Protein AF-A0A1Q8A497-F1 (afdb_monomer)

Structure (mmCIF, N/CA/C/O backbone):
data_AF-A0A1Q8A497-F1
#
_entry.id   AF-A0A1Q8A497-F1
#
loop_
_atom_site.group_PDB
_atom_site.id
_atom_site.type_symbol
_atom_site.label_atom_id
_atom_site.label_alt_id
_atom_site.label_comp_id
_atom_site.label_asym_id
_atom_site.label_entity_id
_atom_site.label_seq_id
_atom_site.pdbx_PDB_ins_code
_atom_site.Cartn_x
_atom_site.Cartn_y
_atom_site.Cartn_z
_atom_site.occupancy
_atom_site.B_iso_or_equiv
_atom_site.auth_seq_id
_atom_site.auth_comp_id
_atom_site.auth_asym_id
_atom_site.auth_atom_id
_atom_site.pdbx_PDB_model_num
ATOM 1 N N . MET A 1 1 ? 3.491 1.083 -12.217 1.00 94.50 1 MET A N 1
ATOM 2 C CA . MET A 1 1 ? 3.034 -0.090 -11.441 1.00 94.50 1 MET A CA 1
ATOM 3 C C . MET A 1 1 ? 1.542 0.019 -11.236 1.00 94.50 1 MET A C 1
ATOM 5 O O . MET A 1 1 ? 1.040 1.137 -11.250 1.00 94.50 1 MET A O 1
ATOM 9 N N . THR A 1 2 ? 0.862 -1.100 -11.031 1.00 97.12 2 THR A N 1
ATOM 10 C CA . THR A 1 2 ? -0.571 -1.147 -10.710 1.00 97.12 2 THR A CA 1
ATOM 11 C C . THR A 1 2 ? -0.811 -2.162 -9.600 1.00 97.12 2 THR A C 1
ATOM 13 O O . THR A 1 2 ? -0.053 -3.124 -9.469 1.00 97.12 2 THR A O 1
ATOM 16 N N . VAL A 1 3 ? -1.854 -1.947 -8.800 1.00 98.12 3 VAL A N 1
ATOM 17 C CA . VAL A 1 3 ? -2.348 -2.951 -7.852 1.00 98.12 3 VAL A CA 1
ATOM 18 C C . VAL A 1 3 ? -3.385 -3.798 -8.582 1.00 98.12 3 VAL A C 1
ATOM 20 O O . VAL A 1 3 ? -4.354 -3.258 -9.103 1.00 98.12 3 VAL A O 1
ATOM 23 N N . GLU A 1 4 ? -3.156 -5.106 -8.644 1.00 97.69 4 GLU A N 1
ATOM 24 C CA . GLU A 1 4 ? -4.074 -6.081 -9.243 1.00 97.69 4 GLU A CA 1
ATOM 25 C C . GLU A 1 4 ? -5.145 -6.503 -8.228 1.00 97.69 4 GLU A C 1
ATOM 27 O O . GLU A 1 4 ? -6.325 -6.582 -8.553 1.00 97.69 4 GLU A O 1
ATOM 32 N N . THR A 1 5 ? -4.741 -6.737 -6.974 1.00 97.81 5 THR A N 1
ATOM 33 C CA . THR A 1 5 ? -5.654 -7.057 -5.868 1.00 97.81 5 THR A CA 1
ATOM 34 C C . THR A 1 5 ? -5.147 -6.477 -4.551 1.00 97.81 5 THR A C 1
ATOM 36 O O . THR A 1 5 ? -3.937 -6.344 -4.345 1.00 97.81 5 THR A O 1
ATOM 39 N N . SER A 1 6 ? -6.066 -6.219 -3.627 1.00 97.62 6 SER A N 1
ATOM 40 C CA . SER A 1 6 ? -5.801 -5.825 -2.242 1.00 97.62 6 SER A CA 1
ATOM 41 C C . SER A 1 6 ? -6.630 -6.679 -1.291 1.00 97.62 6 SER A C 1
ATOM 43 O O . SER A 1 6 ? -7.777 -6.996 -1.591 1.00 97.62 6 SER A O 1
ATOM 45 N N . GLN A 1 7 ? -6.044 -7.065 -0.160 1.00 97.38 7 GLN A N 1
ATOM 46 C CA . GLN A 1 7 ? -6.718 -7.856 0.866 1.00 97.38 7 GLN A CA 1
ATOM 47 C C . GLN A 1 7 ? -6.203 -7.490 2.255 1.00 97.38 7 GLN A C 1
ATOM 49 O O . GLN A 1 7 ? -4.993 -7.410 2.482 1.00 97.38 7 GLN A O 1
ATOM 54 N N . VAL A 1 8 ? -7.118 -7.335 3.211 1.00 98.25 8 VAL A N 1
ATOM 55 C CA . VAL A 1 8 ? -6.774 -7.246 4.638 1.00 98.25 8 VAL A CA 1
ATOM 56 C C . VAL A 1 8 ? -6.404 -8.631 5.151 1.00 98.25 8 VAL A C 1
ATOM 58 O O . VAL A 1 8 ? -7.261 -9.502 5.291 1.00 98.25 8 VAL A O 1
ATOM 61 N N . SER A 1 9 ? -5.119 -8.824 5.433 1.00 97.56 9 SER A N 1
ATOM 62 C CA . SER A 1 9 ? -4.573 -10.069 5.985 1.00 97.56 9 SER A CA 1
ATOM 63 C C . SER A 1 9 ? -4.637 -10.085 7.514 1.00 97.56 9 SER A C 1
ATOM 65 O O . SER A 1 9 ? -4.777 -11.142 8.124 1.00 97.56 9 SER A O 1
ATOM 67 N N . SER A 1 10 ? -4.555 -8.912 8.147 1.00 98.31 10 SER A N 1
ATOM 68 C CA . SER A 1 10 ? -4.827 -8.689 9.572 1.00 98.31 10 SER A CA 1
ATOM 69 C C . SER A 1 10 ? -5.158 -7.205 9.813 1.00 98.31 10 SER A C 1
ATOM 71 O O . SER A 1 10 ? -4.919 -6.388 8.921 1.00 98.31 10 SER A O 1
ATOM 73 N N . PRO A 1 11 ? -5.626 -6.799 11.011 1.00 98.25 11 PRO A N 1
ATOM 74 C CA . PRO A 1 11 ? -5.859 -5.384 11.322 1.00 98.25 11 PRO A CA 1
ATOM 75 C C . PRO A 1 11 ? -4.634 -4.469 11.136 1.00 98.25 11 PRO A C 1
ATOM 77 O O . PRO A 1 11 ? -4.784 -3.254 11.051 1.00 98.25 11 PRO A O 1
ATOM 80 N N . THR A 1 12 ? -3.421 -5.024 11.058 1.00 98.56 12 THR A N 1
ATOM 81 C CA . THR A 1 12 ? -2.170 -4.278 10.851 1.00 98.56 12 THR A CA 1
ATOM 82 C C . THR A 1 12 ? -1.418 -4.676 9.581 1.00 98.56 12 THR A C 1
ATOM 84 O O . THR A 1 12 ? -0.332 -4.154 9.345 1.00 98.56 12 THR A O 1
ATOM 87 N N . ASN A 1 13 ? -1.976 -5.559 8.744 1.00 98.50 13 ASN A N 1
ATOM 88 C CA . ASN A 1 13 ? -1.364 -6.000 7.493 1.00 98.50 13 ASN A CA 1
ATOM 89 C C . ASN A 1 13 ? -2.355 -5.953 6.324 1.00 98.50 13 ASN A C 1
ATOM 91 O O . ASN A 1 13 ? -3.325 -6.716 6.287 1.00 98.50 13 ASN A O 1
ATOM 95 N N . LEU A 1 14 ? -2.054 -5.114 5.337 1.00 98.50 14 LEU A N 1
ATOM 96 C CA . LEU A 1 14 ? -2.725 -5.090 4.045 1.00 98.50 14 LEU A CA 1
ATOM 97 C C . LEU A 1 14 ? -1.796 -5.693 2.988 1.00 98.50 14 LEU A C 1
ATOM 99 O O . LEU A 1 14 ? -0.705 -5.180 2.735 1.00 98.50 14 LEU A O 1
ATOM 103 N N . THR A 1 15 ? -2.232 -6.770 2.345 1.00 98.44 15 THR A N 1
ATOM 104 C CA . THR A 1 15 ? -1.480 -7.412 1.267 1.00 98.44 15 THR A CA 1
ATOM 105 C C . THR A 1 15 ? -1.944 -6.865 -0.080 1.00 98.44 15 THR A C 1
ATOM 107 O O . THR A 1 15 ? -3.128 -6.916 -0.412 1.00 98.44 15 THR A O 1
ATOM 110 N N . LEU A 1 16 ? -1.000 -6.352 -0.868 1.00 98.38 16 LEU A N 1
ATOM 111 C CA . LEU A 1 16 ? -1.214 -5.872 -2.231 1.00 98.38 16 LEU A CA 1
ATOM 112 C C . LEU A 1 16 ? -0.502 -6.789 -3.218 1.00 98.38 16 LEU A C 1
ATOM 114 O O . LEU A 1 16 ? 0.691 -7.036 -3.070 1.00 98.38 16 LEU A O 1
ATOM 118 N N . ASN A 1 17 ? -1.182 -7.223 -4.271 1.00 98.38 17 ASN A N 1
ATOM 119 C CA . ASN A 1 17 ? -0.509 -7.819 -5.420 1.00 98.38 17 ASN A CA 1
ATOM 120 C C . ASN A 1 17 ? -0.196 -6.712 -6.422 1.00 98.38 17 ASN A C 1
ATOM 122 O O . ASN A 1 17 ? -1.099 -6.178 -7.063 1.00 98.38 17 ASN A O 1
ATOM 126 N N . ILE A 1 18 ? 1.079 -6.339 -6.532 1.00 98.50 18 ILE A N 1
ATOM 127 C CA . ILE A 1 18 ? 1.525 -5.230 -7.381 1.00 98.50 18 ILE A CA 1
ATOM 128 C C . ILE A 1 18 ? 2.186 -5.786 -8.636 1.00 98.50 18 ILE A C 1
ATOM 130 O O . ILE A 1 18 ? 3.120 -6.585 -8.539 1.00 98.50 18 ILE A O 1
ATOM 134 N N . ARG A 1 19 ? 1.749 -5.320 -9.811 1.00 98.44 19 ARG A N 1
ATOM 135 C CA . ARG A 1 19 ? 2.381 -5.626 -11.097 1.00 98.44 19 ARG A CA 1
ATOM 136 C C . ARG A 1 19 ? 3.303 -4.501 -11.557 1.00 98.44 19 ARG A C 1
ATOM 138 O O . ARG A 1 19 ? 2.942 -3.316 -11.569 1.00 98.44 19 ARG A O 1
ATOM 145 N N . ASN A 1 20 ? 4.498 -4.880 -12.002 1.00 97.81 20 ASN A N 1
ATOM 146 C CA . ASN A 1 20 ? 5.445 -3.960 -12.620 1.00 97.81 20 ASN A CA 1
ATOM 147 C C . ASN A 1 20 ? 5.361 -4.007 -14.154 1.00 97.81 20 ASN A C 1
ATOM 149 O O . ASN A 1 20 ? 6.009 -4.826 -14.792 1.00 97.81 20 ASN A O 1
ATOM 153 N N . TYR A 1 21 ? 4.617 -3.077 -14.754 1.00 96.31 21 TYR A N 1
ATOM 154 C CA . TYR A 1 21 ? 4.586 -2.872 -16.211 1.00 96.31 21 TYR A CA 1
ATOM 155 C C . TYR A 1 21 ? 5.758 -2.031 -16.761 1.00 96.31 21 TYR A C 1
ATOM 157 O O . TYR A 1 21 ? 5.783 -1.707 -17.944 1.00 96.31 21 TYR A O 1
ATOM 165 N N . GLY A 1 22 ? 6.711 -1.625 -15.918 1.00 93.38 22 GLY A N 1
ATOM 166 C CA . GLY A 1 22 ? 7.886 -0.870 -16.346 1.00 93.38 22 GLY A CA 1
ATOM 167 C C . GLY A 1 22 ? 8.927 -1.742 -17.051 1.00 93.38 22 GLY A C 1
ATOM 168 O O . GLY A 1 22 ? 8.960 -2.961 -16.903 1.00 93.38 22 GLY A O 1
ATOM 169 N N . THR A 1 23 ? 9.843 -1.102 -17.775 1.00 94.81 23 THR A N 1
ATOM 170 C CA . THR A 1 23 ? 10.905 -1.770 -18.552 1.00 94.81 23 THR A CA 1
ATOM 171 C C . THR A 1 23 ? 12.085 -2.262 -17.713 1.00 94.81 23 THR A C 1
ATOM 173 O O . THR A 1 23 ? 12.982 -2.915 -18.239 1.00 94.81 23 THR A O 1
ATOM 176 N N . MET A 1 24 ? 12.104 -1.956 -16.414 1.00 95.06 24 MET A N 1
ATOM 177 C CA . MET A 1 24 ? 13.171 -2.345 -15.494 1.00 95.06 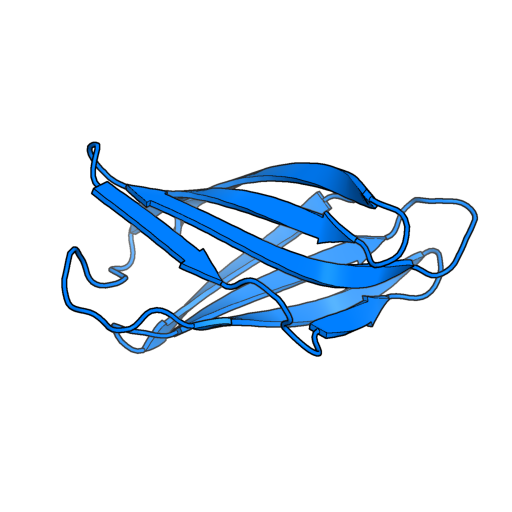24 MET A CA 1
ATOM 178 C C . MET A 1 24 ? 12.600 -2.964 -14.223 1.00 95.06 24 MET A C 1
ATOM 180 O O . MET A 1 24 ? 11.495 -2.627 -13.794 1.00 95.06 24 MET A O 1
ATOM 184 N N . SER A 1 25 ? 13.399 -3.822 -13.588 1.00 97.25 25 SER A N 1
ATOM 185 C CA . SER A 1 25 ? 13.123 -4.326 -12.245 1.00 97.25 25 SER A CA 1
ATOM 186 C C . SER A 1 25 ? 13.162 -3.197 -11.211 1.00 97.25 25 SER A C 1
ATOM 188 O O . SER A 1 25 ? 13.988 -2.281 -11.308 1.00 97.25 25 SER A O 1
ATOM 190 N N . VAL A 1 26 ? 12.268 -3.252 -10.222 1.00 97.88 26 VAL A N 1
ATOM 191 C CA . VAL A 1 26 ? 12.112 -2.193 -9.223 1.00 97.88 26 VAL A CA 1
ATOM 192 C C . VAL A 1 26 ? 12.075 -2.760 -7.809 1.00 97.88 26 VAL A C 1
ATOM 194 O O . VAL A 1 26 ? 11.178 -3.525 -7.472 1.00 97.88 26 VAL A O 1
ATOM 197 N N . GLY A 1 27 ? 13.016 -2.326 -6.970 1.00 97.88 27 GLY A N 1
ATOM 198 C CA . GLY A 1 27 ? 12.982 -2.545 -5.522 1.00 97.88 27 GLY A CA 1
ATOM 199 C C . GLY A 1 27 ? 12.135 -1.490 -4.817 1.00 97.88 27 GLY A C 1
ATOM 200 O O . GLY A 1 27 ? 12.263 -0.297 -5.115 1.00 97.88 27 GLY A O 1
ATOM 201 N N . LEU A 1 28 ? 11.279 -1.912 -3.890 1.00 97.88 28 LEU A N 1
ATOM 202 C CA . LEU A 1 28 ? 10.479 -1.014 -3.055 1.00 97.88 28 LEU A CA 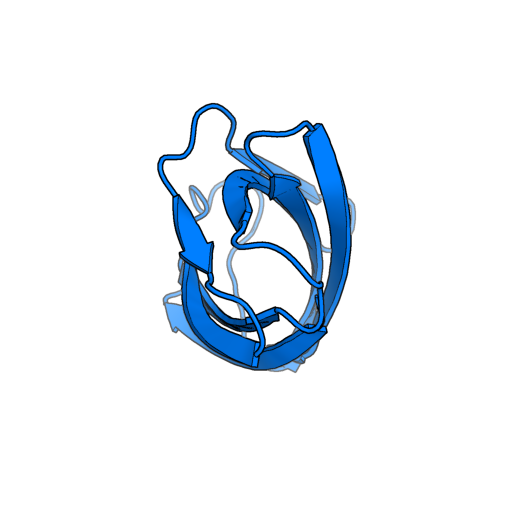1
ATOM 203 C C . LEU A 1 28 ? 11.228 -0.686 -1.751 1.00 97.88 28 LEU A C 1
ATOM 205 O O . LEU A 1 28 ? 11.823 -1.578 -1.154 1.00 97.88 28 LEU A O 1
ATOM 209 N N . ALA A 1 29 ? 11.221 0.581 -1.325 1.00 98.19 29 ALA A N 1
ATOM 210 C CA . ALA A 1 29 ? 12.095 1.073 -0.247 1.00 98.19 29 ALA A CA 1
ATOM 211 C C . ALA A 1 29 ? 11.374 1.855 0.866 1.00 98.19 29 ALA A C 1
ATOM 213 O O . ALA A 1 29 ? 11.883 1.981 1.981 1.00 98.19 29 ALA A O 1
ATOM 214 N N . ALA A 1 30 ? 10.192 2.398 0.586 1.00 98.50 30 ALA A N 1
ATOM 215 C CA . ALA A 1 30 ? 9.349 3.042 1.585 1.00 98.50 30 ALA A CA 1
ATOM 216 C C . ALA A 1 30 ? 7.883 2.997 1.157 1.00 98.50 30 ALA A C 1
ATOM 218 O O . ALA A 1 30 ? 7.577 2.817 -0.025 1.00 98.50 30 ALA A O 1
ATOM 219 N N . TYR A 1 31 ? 6.982 3.198 2.111 1.00 98.62 31 TYR A N 1
ATOM 220 C CA . TYR A 1 31 ? 5.584 3.474 1.813 1.00 98.62 31 TYR A CA 1
ATOM 221 C C . TYR A 1 31 ? 4.949 4.385 2.857 1.00 98.62 31 TYR A C 1
ATOM 223 O O . TYR A 1 31 ? 5.409 4.473 3.996 1.00 98.62 31 TYR A O 1
ATOM 231 N N . SER A 1 32 ? 3.853 5.024 2.476 1.00 98.50 32 SER A N 1
ATOM 232 C CA . SER A 1 32 ? 2.908 5.629 3.401 1.00 98.50 32 SER A CA 1
ATOM 233 C C . SER A 1 32 ? 1.490 5.179 3.085 1.00 98.50 32 SER A C 1
ATOM 235 O O . SER A 1 32 ? 1.168 4.815 1.953 1.00 98.50 32 SER A O 1
ATOM 237 N N . VAL A 1 33 ? 0.654 5.166 4.113 1.00 98.56 33 VAL A N 1
ATOM 238 C CA . VAL A 1 33 ? -0.757 4.802 4.044 1.00 98.56 33 VAL A CA 1
ATOM 239 C C . VAL A 1 33 ? -1.549 5.926 4.676 1.00 98.56 33 VAL A C 1
ATOM 241 O O . VAL A 1 33 ? -1.279 6.299 5.816 1.00 98.56 33 VAL A O 1
ATOM 244 N N . THR A 1 34 ? -2.537 6.432 3.954 1.00 98.56 34 THR A N 1
ATOM 245 C CA . THR A 1 34 ? -3.453 7.463 4.433 1.00 98.56 34 THR A CA 1
ATOM 246 C C . THR A 1 34 ? -4.873 6.907 4.484 1.00 98.56 34 THR A C 1
ATOM 248 O O . THR A 1 34 ? -5.345 6.301 3.518 1.00 98.56 34 THR A O 1
ATOM 251 N N . TYR A 1 35 ? -5.557 7.143 5.605 1.00 97.88 35 TYR A N 1
ATOM 252 C CA . TYR A 1 35 ? -6.953 6.774 5.838 1.00 97.88 35 TYR A CA 1
ATOM 253 C C . TYR A 1 35 ? -7.638 7.802 6.745 1.00 97.88 35 TYR A C 1
ATOM 255 O O . TYR A 1 35 ? -7.186 8.025 7.864 1.00 97.88 35 TYR A O 1
ATOM 263 N N . ASN A 1 36 ? -8.733 8.418 6.278 1.00 93.62 36 ASN A N 1
ATOM 264 C CA . ASN A 1 36 ? -9.528 9.401 7.034 1.00 93.62 36 ASN A CA 1
ATOM 265 C C . ASN A 1 36 ? -8.672 10.436 7.791 1.00 93.62 36 ASN A C 1
ATOM 267 O O . ASN A 1 36 ? -8.768 10.563 9.009 1.00 93.62 36 ASN A O 1
ATOM 271 N N . SER A 1 37 ? -7.799 11.139 7.063 1.00 95.12 37 SER A N 1
ATOM 272 C CA . SER A 1 37 ? -6.847 12.140 7.583 1.00 95.12 37 SER A CA 1
ATOM 273 C C . SER A 1 37 ? -5.723 11.611 8.485 1.00 95.12 37 SER A C 1
ATOM 275 O O . SER A 1 37 ? -4.793 12.360 8.775 1.00 95.12 37 SER A O 1
ATOM 277 N N . ASN A 1 38 ? -5.744 10.337 8.879 1.00 97.88 38 ASN A N 1
ATOM 278 C CA . ASN A 1 38 ? -4.618 9.688 9.542 1.00 97.88 38 ASN A CA 1
ATOM 279 C C . ASN A 1 38 ? -3.602 9.199 8.512 1.00 97.88 38 ASN A C 1
ATOM 281 O O . ASN A 1 38 ? -3.970 8.781 7.411 1.00 97.88 38 ASN A O 1
ATOM 285 N N . GLN A 1 39 ? -2.327 9.204 8.891 1.00 97.69 39 GLN A N 1
ATOM 286 C CA . GLN A 1 39 ? -1.245 8.697 8.061 1.00 97.69 39 GLN A CA 1
ATOM 287 C C . GLN A 1 39 ? -0.297 7.825 8.878 1.00 97.69 39 GLN A C 1
ATOM 289 O O . GLN A 1 39 ? 0.046 8.145 10.012 1.00 97.69 39 GLN A O 1
ATOM 294 N N . TYR A 1 40 ? 0.163 6.746 8.259 1.00 98.50 40 TYR A N 1
ATOM 295 C CA . TYR A 1 40 ? 1.300 5.960 8.710 1.00 98.50 40 TYR A CA 1
ATOM 296 C C . TYR A 1 40 ? 2.377 5.976 7.627 1.00 98.50 40 TYR A C 1
ATOM 298 O O . TYR A 1 40 ? 2.060 5.835 6.447 1.00 98.50 40 TYR A O 1
ATOM 306 N N . THR A 1 41 ? 3.645 6.106 8.013 1.00 98.38 41 THR A N 1
ATOM 307 C CA . THR A 1 41 ? 4.774 6.104 7.076 1.00 98.38 41 THR A CA 1
ATOM 308 C C . THR A 1 41 ? 5.853 5.145 7.554 1.00 98.38 41 THR A C 1
ATOM 310 O O . THR A 1 41 ? 6.282 5.198 8.706 1.00 98.38 41 THR A O 1
ATOM 313 N N . LYS A 1 42 ? 6.343 4.306 6.641 1.00 98.06 42 LYS A N 1
ATOM 314 C CA . LYS A 1 42 ? 7.489 3.426 6.848 1.00 98.06 42 LYS A CA 1
ATOM 315 C C . LYS A 1 42 ? 8.618 3.811 5.900 1.00 98.06 42 LYS A C 1
ATOM 317 O O . LYS A 1 42 ? 8.547 3.561 4.698 1.00 98.06 42 LYS A O 1
ATOM 322 N N . THR A 1 43 ? 9.677 4.389 6.457 1.00 96.19 43 THR A N 1
ATOM 323 C CA . THR A 1 43 ? 10.946 4.633 5.758 1.00 96.19 43 THR A CA 1
ATOM 324 C C . THR A 1 43 ? 11.913 3.466 5.972 1.00 96.19 43 THR A C 1
ATOM 326 O O . THR A 1 43 ? 11.742 2.674 6.903 1.00 96.19 43 THR A O 1
ATOM 329 N N . ASN A 1 44 ? 12.929 3.349 5.109 1.00 92.31 44 ASN A N 1
ATOM 330 C CA . ASN A 1 44 ? 13.973 2.315 5.188 1.00 92.31 44 ASN A CA 1
ATOM 331 C C . ASN A 1 44 ? 13.415 0.879 5.231 1.00 92.31 44 ASN A C 1
ATOM 333 O O . ASN A 1 44 ? 13.920 0.008 5.940 1.00 92.31 44 ASN A O 1
ATOM 337 N N . TRP A 1 45 ? 12.336 0.633 4.494 1.00 94.44 45 TRP A N 1
ATOM 338 C CA . TRP A 1 45 ? 11.732 -0.684 4.378 1.00 94.44 45 TRP A CA 1
ATOM 339 C C . TRP A 1 45 ? 12.489 -1.515 3.340 1.00 94.44 45 TRP A C 1
ATOM 341 O O . TRP A 1 45 ? 12.705 -1.073 2.217 1.00 94.44 45 TRP A O 1
ATOM 351 N N . THR A 1 46 ? 12.866 -2.744 3.700 1.00 93.50 46 THR A N 1
ATOM 352 C CA . THR A 1 46 ? 13.419 -3.710 2.738 1.00 93.50 46 THR A CA 1
ATOM 353 C C . THR A 1 46 ? 12.262 -4.418 2.035 1.00 93.50 46 THR A C 1
ATOM 355 O O . THR A 1 46 ? 11.871 -5.523 2.411 1.00 93.50 46 THR A O 1
ATOM 358 N N . GLY A 1 47 ? 11.643 -3.729 1.077 1.00 93.81 47 GLY A N 1
ATOM 359 C CA . GLY A 1 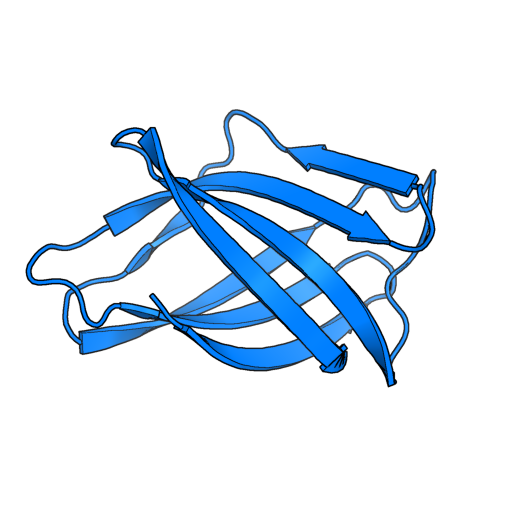47 ? 10.542 -4.271 0.291 1.00 93.81 47 GLY A CA 1
ATOM 360 C C . GLY A 1 47 ? 10.996 -5.247 -0.793 1.00 93.81 47 GLY A C 1
ATOM 361 O O . GLY A 1 47 ? 12.192 -5.383 -1.059 1.00 93.81 47 GLY A O 1
ATOM 362 N N . PRO A 1 48 ? 10.051 -5.950 -1.438 1.00 96.94 48 PRO A N 1
ATOM 363 C CA . PRO A 1 48 ? 10.382 -6.865 -2.516 1.00 96.94 48 PRO A CA 1
ATOM 364 C C . PRO A 1 48 ? 10.898 -6.112 -3.747 1.00 96.94 48 PRO A C 1
ATOM 366 O O . PRO A 1 48 ? 10.566 -4.949 -3.993 1.00 96.94 48 PRO A O 1
ATOM 369 N N . THR A 1 49 ? 11.668 -6.830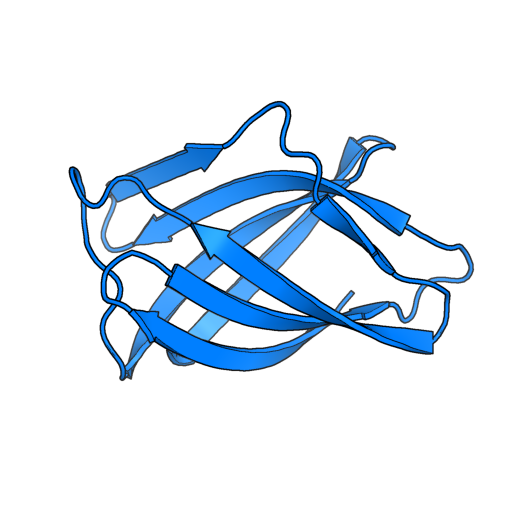 -4.558 1.00 97.94 49 THR A N 1
ATOM 370 C CA . THR A 1 49 ? 12.020 -6.417 -5.915 1.00 97.94 49 THR A CA 1
ATOM 371 C C . THR A 1 49 ? 11.040 -7.044 -6.895 1.00 97.94 49 THR A C 1
ATOM 3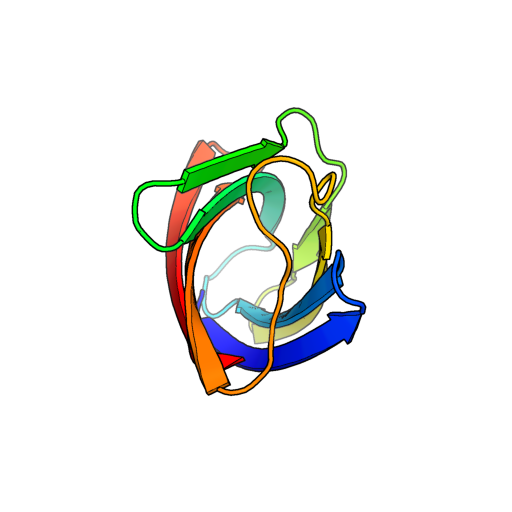73 O O . THR A 1 49 ? 10.884 -8.263 -6.930 1.00 97.94 49 THR A O 1
ATOM 376 N N . ILE A 1 50 ? 10.383 -6.215 -7.702 1.00 98.38 50 ILE A N 1
ATOM 377 C CA . ILE A 1 50 ? 9.400 -6.643 -8.696 1.00 98.38 50 ILE A CA 1
ATOM 378 C C . ILE A 1 50 ? 10.031 -6.532 -10.081 1.00 98.38 50 ILE A C 1
ATOM 380 O O . ILE A 1 50 ? 10.243 -5.433 -10.603 1.00 98.38 50 ILE A O 1
ATOM 384 N N . ASN A 1 51 ? 10.335 -7.679 -10.683 1.00 98.31 51 ASN A N 1
ATOM 385 C CA . ASN A 1 51 ? 10.864 -7.745 -12.044 1.00 98.31 51 ASN A CA 1
ATOM 386 C C . ASN A 1 51 ? 9.830 -7.273 -13.077 1.00 98.31 51 ASN A C 1
ATOM 388 O O . ASN A 1 51 ? 8.627 -7.244 -12.815 1.00 98.31 51 ASN A O 1
ATOM 392 N N . THR A 1 52 ? 10.307 -6.904 -14.263 1.00 97.75 52 THR A N 1
ATOM 393 C CA . THR A 1 52 ? 9.453 -6.483 -15.378 1.00 97.75 52 THR A CA 1
ATOM 394 C C . THR A 1 52 ? 8.396 -7.536 -15.707 1.00 97.75 52 THR A C 1
ATOM 396 O O . THR A 1 52 ? 8.693 -8.725 -15.817 1.00 97.75 52 THR A O 1
ATOM 399 N N . ASN A 1 53 ? 7.156 -7.075 -15.857 1.00 96.62 53 ASN A N 1
ATOM 400 C CA . ASN A 1 53 ? 5.952 -7.858 -16.117 1.00 96.62 53 ASN A CA 1
ATOM 401 C C . ASN A 1 53 ? 5.658 -8.962 -15.080 1.00 96.62 53 ASN A C 1
ATOM 403 O O . ASN A 1 53 ? 4.923 -9.903 -15.367 1.00 96.62 53 ASN A O 1
ATOM 407 N N . GLN A 1 54 ? 6.225 -8.865 -13.874 1.00 98.44 54 GLN A N 1
ATOM 408 C CA . GLN A 1 54 ? 5.933 -9.773 -12.765 1.00 98.44 54 GLN A CA 1
ATOM 409 C C . GLN A 1 54 ? 4.977 -9.132 -11.757 1.00 98.44 54 GLN A C 1
ATOM 411 O O . GLN A 1 54 ? 4.877 -7.905 -11.653 1.00 98.44 54 GLN A O 1
ATOM 416 N N . ILE A 1 55 ? 4.287 -9.996 -11.012 1.00 98.31 55 ILE A N 1
ATOM 417 C CA . ILE A 1 55 ? 3.489 -9.638 -9.839 1.00 98.31 55 ILE A CA 1
ATOM 418 C C . ILE A 1 55 ? 4.265 -10.052 -8.592 1.00 98.31 55 ILE A C 1
ATOM 420 O O . ILE A 1 55 ? 4.830 -11.144 -8.550 1.00 98.31 55 ILE A O 1
ATOM 424 N N . ALA A 1 56 ? 4.256 -9.203 -7.570 1.00 98.19 56 ALA A N 1
ATOM 425 C CA . ALA A 1 56 ? 4.716 -9.565 -6.237 1.00 98.19 56 ALA A CA 1
ATOM 426 C C . ALA A 1 56 ? 3.633 -9.276 -5.196 1.00 98.19 56 ALA A C 1
ATOM 428 O O . ALA A 1 56 ? 2.961 -8.243 -5.267 1.00 98.19 56 ALA A O 1
ATOM 429 N N . ALA A 1 57 ? 3.516 -10.167 -4.212 1.00 97.88 57 ALA A N 1
ATOM 430 C CA . ALA A 1 57 ? 2.748 -9.914 -3.003 1.00 97.88 57 ALA A CA 1
ATOM 431 C C . ALA A 1 57 ? 3.550 -8.984 -2.082 1.00 97.88 57 ALA A C 1
ATOM 433 O O . ALA A 1 57 ? 4.678 -9.284 -1.685 1.00 97.88 57 ALA A O 1
ATOM 434 N N . VAL A 1 58 ? 2.964 -7.842 -1.751 1.00 98.31 58 VAL A N 1
ATOM 435 C CA . VAL A 1 58 ? 3.568 -6.775 -0.961 1.00 98.31 58 VAL A CA 1
ATOM 436 C C . VAL A 1 58 ? 2.770 -6.603 0.321 1.00 98.31 58 VAL A C 1
ATOM 438 O O . VAL A 1 58 ? 1.594 -6.258 0.276 1.00 98.31 58 VAL A O 1
ATOM 441 N N . ASN A 1 59 ? 3.411 -6.831 1.465 1.00 98.12 59 ASN A N 1
ATOM 442 C CA . ASN A 1 59 ? 2.790 -6.628 2.772 1.00 98.12 59 ASN A CA 1
ATOM 443 C C . ASN A 1 59 ? 3.036 -5.199 3.257 1.00 98.12 59 ASN A C 1
ATOM 445 O O . ASN A 1 59 ? 4.181 -4.800 3.484 1.00 98.12 59 ASN A O 1
ATOM 449 N N . ILE A 1 60 ? 1.953 -4.449 3.417 1.00 98.38 60 ILE A N 1
ATOM 450 C CA . ILE A 1 60 ? 1.936 -3.101 3.972 1.00 98.38 60 ILE A CA 1
ATOM 451 C C . ILE A 1 60 ? 1.554 -3.225 5.444 1.00 98.38 60 ILE A C 1
ATOM 453 O O . ILE A 1 60 ? 0.405 -3.513 5.780 1.00 98.38 60 ILE A O 1
ATOM 457 N N . LEU A 1 61 ? 2.542 -3.036 6.316 1.00 98.25 61 LEU A N 1
ATOM 458 C CA . LEU A 1 61 ? 2.402 -3.194 7.759 1.00 98.25 61 LEU A CA 1
ATOM 459 C C . LEU A 1 61 ? 2.271 -1.826 8.430 1.00 98.25 61 LEU A C 1
ATOM 461 O O . LEU A 1 61 ? 3.041 -0.914 8.150 1.00 98.25 61 LEU A O 1
ATOM 465 N N . ILE A 1 62 ? 1.325 -1.688 9.348 1.00 98.31 62 ILE A N 1
ATOM 466 C CA . ILE A 1 62 ? 1.172 -0.485 10.176 1.00 98.31 62 ILE A CA 1
ATOM 467 C C . ILE A 1 62 ? 1.318 -0.844 11.653 1.00 98.31 62 ILE A C 1
ATOM 469 O O . ILE A 1 62 ? 1.213 -2.011 12.028 1.00 98.31 62 ILE A O 1
ATOM 473 N N . ASP A 1 63 ? 1.560 0.150 12.505 1.00 97.62 63 ASP A N 1
ATOM 474 C CA . ASP A 1 63 ? 1.646 -0.070 13.956 1.00 97.62 63 ASP A CA 1
ATOM 475 C C . ASP A 1 63 ? 0.275 -0.233 14.638 1.00 97.62 63 ASP A C 1
ATOM 477 O O . ASP A 1 63 ? 0.206 -0.711 15.767 1.00 97.62 63 ASP A O 1
ATOM 481 N N . GLY A 1 64 ? -0.813 0.125 13.948 1.00 97.38 64 GLY A N 1
ATOM 482 C CA . GLY A 1 64 ? -2.180 0.029 14.460 1.00 97.38 64 GLY A CA 1
ATOM 483 C C . GLY A 1 64 ? -2.595 1.168 15.398 1.00 97.38 64 GLY A C 1
ATOM 484 O O . GLY A 1 64 ? -3.689 1.112 15.952 1.00 97.38 64 GLY A O 1
ATOM 485 N N . SER A 1 65 ? -1.748 2.184 15.598 1.00 96.50 65 SER A N 1
ATOM 486 C CA . SER A 1 65 ? -1.965 3.248 16.588 1.00 96.50 65 SER A CA 1
ATOM 487 C C . SER A 1 65 ? -2.973 4.304 16.126 1.00 96.50 65 SER A C 1
ATOM 489 O O . SER A 1 65 ? -3.932 4.599 16.834 1.00 96.50 65 SER A O 1
ATOM 491 N N . ALA A 1 66 ? -2.780 4.855 14.925 1.00 96.62 66 ALA A N 1
ATOM 492 C CA . ALA A 1 66 ? -3.652 5.885 14.360 1.00 96.62 66 ALA A CA 1
ATOM 493 C C . ALA A 1 66 ? -4.904 5.294 13.689 1.00 96.62 66 ALA A C 1
ATOM 495 O O . ALA A 1 66 ? -5.963 5.917 13.668 1.00 96.62 66 ALA A O 1
ATOM 496 N N . PHE A 1 67 ? -4.781 4.096 13.116 1.00 98.31 67 PHE A N 1
ATOM 497 C CA . PHE A 1 67 ? -5.876 3.347 12.50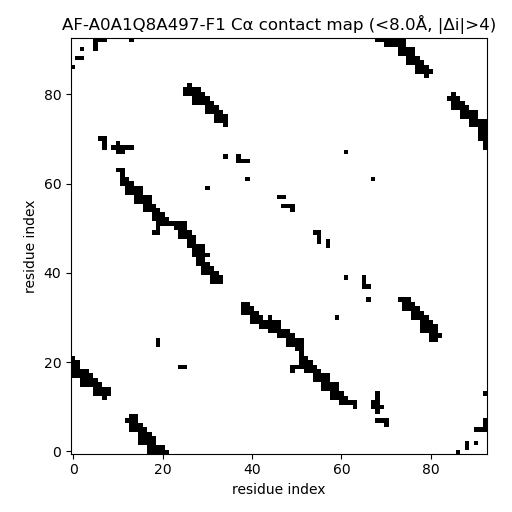6 1.00 98.31 67 PHE A CA 1
ATOM 498 C C . PHE A 1 67 ? -5.492 1.873 12.347 1.00 98.31 67 PHE A C 1
ATOM 500 O O . PHE A 1 67 ? -4.321 1.509 12.430 1.00 98.31 67 PHE A O 1
ATOM 507 N N . THR A 1 68 ? -6.488 1.036 12.061 1.00 98.44 68 THR A N 1
ATOM 508 C CA . THR A 1 68 ? -6.305 -0.356 11.635 1.00 98.44 68 THR A CA 1
ATOM 509 C C . THR A 1 68 ? -6.917 -0.572 10.253 1.00 98.44 68 THR A C 1
ATOM 511 O O . THR A 1 68 ? -7.802 0.173 9.814 1.00 98.44 68 THR A O 1
ATOM 514 N N . PHE A 1 69 ? -6.432 -1.581 9.537 1.00 98.50 69 PHE A N 1
ATOM 515 C CA . PHE A 1 69 ? -7.044 -2.025 8.294 1.00 98.50 69 PHE A CA 1
ATOM 516 C C . PHE A 1 69 ? -8.367 -2.743 8.567 1.00 98.50 69 PHE A C 1
ATOM 518 O O . PHE A 1 69 ? -8.472 -3.570 9.472 1.00 98.50 69 PHE A O 1
ATOM 525 N N . GLN A 1 70 ? -9.375 -2.441 7.756 1.00 98.00 70 GLN A N 1
ATOM 526 C CA . GLN A 1 70 ? -10.689 -3.071 7.778 1.00 98.00 70 GLN A CA 1
ATOM 527 C C . GLN A 1 70 ? -11.145 -3.284 6.335 1.00 98.00 70 GLN A C 1
ATOM 529 O O . GLN A 1 70 ? -10.933 -2.426 5.476 1.00 98.00 70 GLN A O 1
ATOM 534 N N . SER A 1 71 ? -11.768 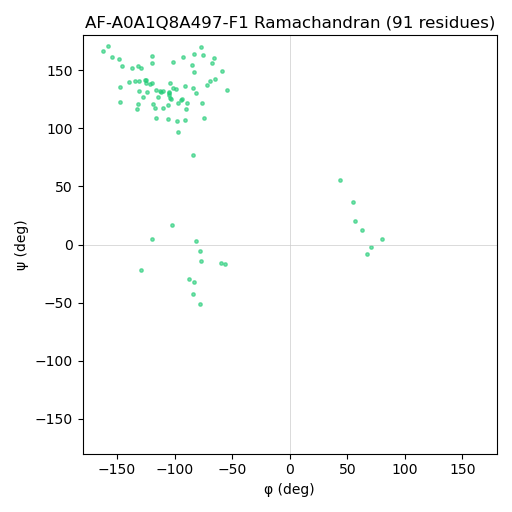-4.429 6.063 1.00 96.12 71 SER A N 1
ATOM 535 C CA . SER A 1 71 ? -12.315 -4.733 4.740 1.00 96.12 71 SER A CA 1
ATOM 536 C C . SER A 1 71 ? -13.358 -3.699 4.321 1.00 96.12 71 SER A C 1
ATOM 538 O O . SER A 1 71 ? -14.083 -3.165 5.161 1.00 96.12 71 SER A O 1
ATOM 540 N N . ARG A 1 72 ? -13.471 -3.463 3.011 1.00 95.00 72 ARG A N 1
ATOM 541 C CA . ARG A 1 72 ? -14.381 -2.506 2.357 1.00 95.00 72 ARG A CA 1
ATOM 542 C C . ARG A 1 72 ? -14.047 -1.030 2.573 1.00 95.00 72 ARG A C 1
ATOM 544 O O . ARG A 1 72 ? -14.711 -0.180 1.985 1.00 95.00 72 ARG A O 1
ATOM 551 N N . ASN A 1 73 ? -13.010 -0.712 3.345 1.00 97.12 73 ASN A N 1
ATOM 552 C CA . ASN A 1 73 ? -12.496 0.650 3.437 1.00 97.12 73 ASN A CA 1
ATOM 553 C C . ASN A 1 73 ? -11.513 0.945 2.303 1.00 97.12 73 ASN A C 1
ATOM 555 O O . ASN A 1 73 ? -10.873 0.047 1.754 1.00 97.12 73 ASN A O 1
ATOM 559 N N . THR A 1 74 ? -11.394 2.226 1.956 1.00 97.75 74 THR A N 1
ATOM 560 C CA . THR A 1 74 ? -10.481 2.692 0.910 1.00 97.75 74 THR A CA 1
ATOM 561 C C . THR A 1 74 ? -9.260 3.361 1.527 1.00 97.75 74 THR A C 1
ATOM 563 O O . THR A 1 74 ? -9.390 4.235 2.382 1.00 97.75 74 THR A O 1
ATOM 566 N N . TYR A 1 75 ? -8.079 2.958 1.069 1.00 98.38 75 TYR A N 1
ATOM 567 C CA . TYR A 1 75 ? -6.783 3.421 1.550 1.00 98.38 75 TYR A CA 1
ATOM 568 C C . TYR A 1 75 ? -5.994 4.036 0.398 1.00 98.38 75 TYR A C 1
ATOM 570 O O . TYR A 1 75 ? -5.953 3.477 -0.702 1.00 98.38 75 TYR A O 1
ATOM 578 N N . THR A 1 76 ? -5.328 5.160 0.657 1.00 98.56 76 THR A N 1
ATOM 579 C CA . THR A 1 76 ? -4.350 5.726 -0.280 1.00 98.56 76 THR A CA 1
ATOM 580 C C . THR A 1 76 ? -2.962 5.289 0.145 1.00 98.56 76 THR A C 1
ATOM 582 O O . THR A 1 76 ? -2.539 5.563 1.264 1.00 98.56 76 THR A O 1
ATOM 585 N N . ILE A 1 77 ? -2.254 4.607 -0.747 1.00 98.50 77 ILE A N 1
ATOM 586 C CA . ILE A 1 77 ? -0.947 4.013 -0.494 1.00 98.50 77 ILE A CA 1
ATOM 587 C C . ILE A 1 77 ? 0.046 4.651 -1.446 1.00 98.50 77 ILE A C 1
ATOM 589 O O . ILE A 1 77 ? -0.104 4.558 -2.662 1.00 98.50 77 ILE A O 1
ATOM 593 N N . VAL A 1 78 ? 1.073 5.284 -0.899 1.00 98.62 78 VAL A N 1
ATOM 594 C CA . VAL A 1 78 ? 2.198 5.799 -1.676 1.00 98.62 78 VAL A CA 1
ATOM 595 C C . VAL A 1 78 ? 3.366 4.860 -1.456 1.00 98.62 78 VAL A C 1
ATOM 597 O O . VAL A 1 78 ? 3.737 4.606 -0.318 1.00 98.62 78 VAL A O 1
ATOM 600 N N . VAL A 1 79 ? 3.952 4.341 -2.527 1.00 98.19 79 VAL A N 1
ATOM 601 C CA . VAL A 1 79 ? 5.142 3.493 -2.481 1.00 98.19 79 VAL A CA 1
ATOM 602 C C . VAL A 1 79 ? 6.291 4.223 -3.156 1.00 98.19 79 VAL A C 1
ATOM 604 O O . VAL A 1 79 ? 6.188 4.636 -4.313 1.00 98.19 79 VAL A O 1
ATOM 607 N N . THR A 1 80 ? 7.409 4.328 -2.446 1.00 98.25 80 THR A N 1
ATOM 608 C CA . THR A 1 80 ? 8.659 4.876 -2.970 1.00 98.25 80 THR A CA 1
ATOM 609 C C . THR A 1 80 ? 9.632 3.741 -3.238 1.00 98.25 80 THR A C 1
ATOM 611 O O . THR A 1 80 ? 9.862 2.855 -2.412 1.00 98.25 80 THR A O 1
ATOM 614 N N . THR A 1 81 ? 10.213 3.763 -4.426 1.00 97.19 81 THR A N 1
ATOM 615 C CA . THR A 1 81 ? 11.193 2.771 -4.871 1.00 97.19 81 THR A CA 1
ATOM 616 C C . THR A 1 81 ? 12.596 3.109 -4.376 1.00 97.19 81 THR A C 1
ATOM 618 O O . THR A 1 81 ? 12.885 4.258 -4.052 1.00 97.19 81 THR A O 1
ATOM 621 N N . ALA A 1 82 ? 13.516 2.146 -4.423 1.00 96.19 82 ALA A N 1
ATOM 622 C CA . ALA A 1 82 ? 14.935 2.359 -4.116 1.00 96.19 82 ALA A CA 1
ATOM 623 C C . ALA A 1 82 ? 15.622 3.393 -5.035 1.00 96.19 82 ALA A C 1
ATOM 625 O O . ALA A 1 82 ? 16.705 3.878 -4.728 1.00 96.19 82 ALA A O 1
ATOM 626 N N . ARG A 1 83 ? 14.995 3.733 -6.170 1.00 95.69 83 ARG A N 1
ATOM 627 C CA . ARG A 1 83 ? 15.447 4.769 -7.111 1.00 95.69 83 ARG A CA 1
ATOM 628 C C . ARG A 1 83 ? 14.651 6.075 -6.981 1.00 95.69 83 ARG A C 1
ATOM 630 O O . ARG A 1 83 ? 14.664 6.877 -7.905 1.00 95.69 83 ARG A O 1
ATOM 637 N N . ASN A 1 84 ? 13.929 6.270 -5.877 1.00 96.12 84 ASN A N 1
ATOM 638 C CA . ASN A 1 84 ? 13.121 7.458 -5.573 1.00 96.12 84 ASN A CA 1
ATOM 639 C C . ASN A 1 84 ? 11.947 7.741 -6.528 1.00 96.12 84 ASN A C 1
ATOM 641 O O . ASN A 1 84 ? 11.330 8.798 -6.444 1.00 96.12 84 ASN A O 1
ATOM 645 N N . ASN A 1 85 ? 11.574 6.791 -7.391 1.00 96.25 85 ASN A N 1
ATOM 646 C CA . ASN A 1 85 ? 10.293 6.865 -8.097 1.00 96.25 85 ASN A CA 1
ATOM 647 C C . ASN A 1 85 ? 9.144 6.653 -7.109 1.00 96.25 85 ASN A C 1
ATOM 649 O O . ASN A 1 85 ? 9.246 5.775 -6.245 1.00 96.25 85 ASN A O 1
ATOM 653 N N . ILE A 1 86 ? 8.064 7.410 -7.282 1.00 97.62 86 ILE A N 1
ATOM 654 C CA . ILE A 1 86 ? 6.883 7.393 -6.419 1.00 97.62 86 ILE A CA 1
ATOM 655 C C . ILE A 1 86 ? 5.698 6.839 -7.211 1.00 97.62 86 ILE A C 1
ATOM 657 O O . ILE A 1 86 ? 5.435 7.271 -8.333 1.00 97.62 86 ILE A O 1
ATOM 661 N N . PHE A 1 87 ? 4.973 5.898 -6.613 1.00 97.75 87 PHE A N 1
ATOM 662 C CA . PHE A 1 87 ? 3.718 5.369 -7.136 1.00 97.75 87 PHE A CA 1
ATOM 663 C C . PHE A 1 87 ? 2.618 5.541 -6.097 1.00 97.75 87 PHE A C 1
ATOM 665 O O . PHE A 1 87 ? 2.803 5.165 -4.943 1.00 97.75 87 PHE A O 1
ATOM 672 N N . THR A 1 88 ? 1.472 6.071 -6.515 1.00 98.38 88 THR A N 1
ATOM 673 C CA . THR A 1 88 ? 0.298 6.238 -5.653 1.00 98.38 88 THR A CA 1
ATOM 674 C C . THR A 1 88 ? -0.796 5.278 -6.092 1.00 98.38 88 THR A C 1
ATOM 676 O O . THR A 1 88 ? -1.117 5.194 -7.277 1.00 98.38 88 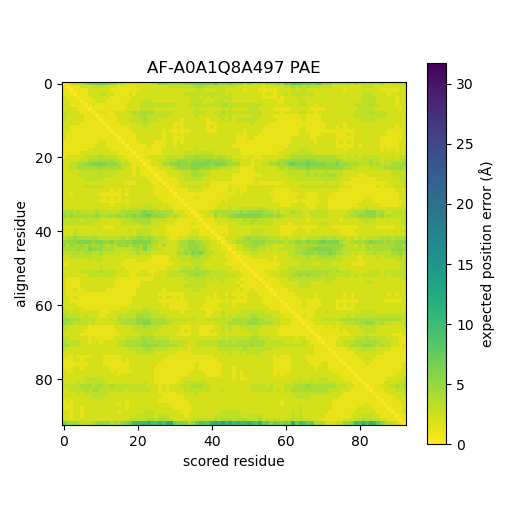THR A O 1
ATOM 679 N N . PHE A 1 89 ? -1.379 4.575 -5.131 1.00 97.88 89 PHE A N 1
ATOM 680 C CA . PHE A 1 89 ? -2.473 3.637 -5.320 1.00 97.88 89 PHE A CA 1
ATOM 681 C C . PHE A 1 89 ? -3.637 4.022 -4.416 1.00 97.88 89 PHE A C 1
ATOM 683 O O . PHE A 1 89 ? -3.439 4.344 -3.247 1.00 97.88 89 PHE A O 1
ATOM 690 N N . THR A 1 90 ? -4.853 3.930 -4.936 1.00 98.00 90 THR A N 1
ATOM 691 C CA . THR A 1 90 ? -6.071 3.951 -4.128 1.00 98.00 90 THR A CA 1
ATOM 692 C C . THR A 1 90 ? -6.655 2.553 -4.188 1.00 98.00 90 THR A C 1
ATOM 694 O O . THR A 1 90 ? -6.960 2.065 -5.274 1.00 98.00 90 THR A O 1
ATOM 697 N N . VAL A 1 91 ? -6.740 1.886 -3.041 1.00 97.56 91 VAL A N 1
ATOM 698 C CA . VAL A 1 91 ? -7.150 0.481 -2.957 1.00 97.56 91 VAL A CA 1
ATOM 699 C C . VAL A 1 91 ? -8.323 0.332 -2.008 1.00 97.56 91 VAL A C 1
ATOM 701 O O . VAL A 1 91 ? -8.360 0.977 -0.961 1.00 97.56 91 VAL A O 1
ATOM 704 N N . THR A 1 92 ? -9.261 -0.538 -2.361 1.00 96.50 92 THR A N 1
ATOM 705 C CA . THR A 1 92 ? -10.343 -0.951 -1.468 1.00 96.50 92 THR A CA 1
ATOM 706 C C . THR A 1 92 ? -10.020 -2.337 -0.921 1.00 96.50 92 THR A C 1
ATOM 708 O O . THR A 1 92 ? -9.706 -3.260 -1.672 1.00 96.50 92 THR A O 1
ATOM 711 N N . ALA A 1 93 ? -10.020 -2.430 0.402 1.00 88.81 93 ALA A N 1
ATOM 712 C CA . ALA A 1 93 ? -9.633 -3.588 1.200 1.00 88.81 93 ALA A CA 1
ATOM 713 C C . ALA A 1 93 ? -10.633 -4.753 1.178 1.00 88.81 93 ALA A C 1
ATOM 715 O O . ALA A 1 93 ? -11.851 -4.491 1.040 1.00 88.81 93 ALA A O 1
#

Nearest PDB structures (foldseek):
  8fk7-assembly1_B  TM=7.389E-01  e=1.380E-04  Pyrobaculum calidifontis
  6nav-assembly1_A  TM=6.472E-01  e=1.125E-02  Saccharolobus islandicus LAL14/1
  1z9s-assembly1_A  TM=4.211E-01  e=2.267E-01  Yersinia pestis
  6z2o-assembly1_A  TM=4.656E-01  e=1.128E+00  Akkermansia muciniphila ATCC BAA-835
  4kkq-assembly1_B  TM=3.183E-01  e=1.388E+00  Vibrio cholerae MJ-1236

Sequence (93 aa):
MTVETSQVSSPTNLTLNIRNYGTMSVGLAAYSVTYNSNQYTKTNWTGPTINTNQIAAVNILIDGSAFTFQSRNTYTIVVTTARNNIFTFTVTA

Radius of gyration: 12.42 Å; Cα contacts (8 Å, |Δi|>4): 227; chains: 1; bounding box: 30×22×35 Å

Mean predicted aligned error: 2.21 Å

Solvent-accessible surface area (backbone atoms only — not comparable to full-atom values): 5165 Å² total; per-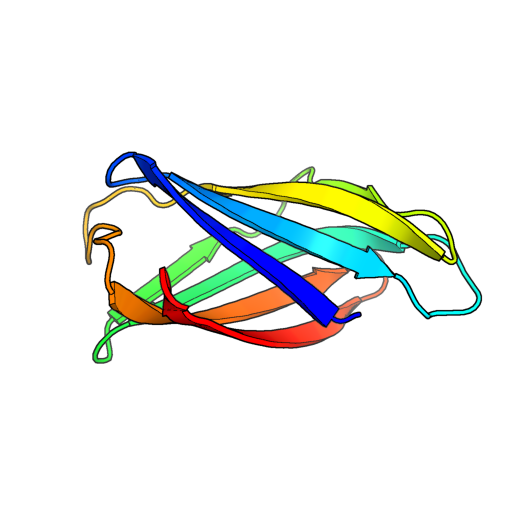residue (Å²): 111,47,74,79,47,54,39,60,76,40,52,38,29,38,37,32,34,36,34,24,78,45,97,54,67,44,42,35,24,30,39,36,42,37,49,96,93,37,76,48,76,44,72,87,38,91,47,66,68,31,43,54,77,31,71,39,84,42,80,49,73,58,91,46,80,88,56,64,58,54,70,76,40,69,38,41,37,38,39,29,28,72,81,71,50,77,46,79,45,80,45,58,47

Secondary structure (DSSP, 8-state):
-EEEEEEEEETTEEEEEEE--SSS-EEEEEEEEEETTEEEEE-S--PPEE-TT-EEEEEEE--SSS----TT-EEEEEEEETT--EEEEEEE-

pLDDT: mean 97.3, std 1.66, range [88.81, 98.62]

Foldseek 3Di:
DAFPAWDPPDQFKIKTWDFAQDPAKWWWAWKKKDDPNDIDIDGRDRWDIHGHRGIDITIHGGPCPRHTDDAQGWMWMWIAIPVRDIDIDIHGD